Protein AF-A0A0F3NSX5-F1 (afdb_monomer)

Structure (mmCIF, N/CA/C/O backbone):
data_AF-A0A0F3NSX5-F1
#
_entry.id   AF-A0A0F3NSX5-F1
#
loop_
_atom_site.group_PDB
_atom_site.id
_atom_site.type_symbol
_atom_site.label_atom_id
_atom_site.label_alt_id
_atom_site.label_comp_id
_atom_site.label_asym_id
_atom_site.label_entity_id
_atom_site.label_seq_id
_atom_site.pdbx_PDB_ins_code
_atom_site.Cartn_x
_atom_site.Cartn_y
_atom_site.Cartn_z
_atom_site.occupancy
_atom_site.B_iso_or_equiv
_atom_site.auth_seq_id
_atom_site.auth_comp_id
_atom_site.auth_asym_id
_atom_site.auth_atom_id
_atom_site.pdbx_PDB_model_num
ATOM 1 N N . ILE A 1 1 ? 31.340 5.406 -28.382 1.00 41.31 1 ILE A N 1
ATOM 2 C CA . ILE A 1 1 ? 31.668 4.180 -27.618 1.00 41.31 1 ILE A CA 1
ATOM 3 C C . ILE A 1 1 ? 30.547 4.019 -26.606 1.00 41.31 1 ILE A C 1
ATOM 5 O O . ILE A 1 1 ? 30.418 4.877 -25.743 1.00 41.31 1 ILE A O 1
ATOM 9 N N . LEU A 1 2 ? 29.651 3.051 -26.826 1.00 43.66 2 LEU A N 1
ATOM 10 C CA . LEU A 1 2 ? 28.546 2.772 -25.907 1.00 43.66 2 LEU A CA 1
ATOM 11 C C . LEU A 1 2 ? 29.159 2.322 -24.576 1.00 43.66 2 LEU A C 1
ATOM 13 O O . LEU A 1 2 ? 29.949 1.378 -24.545 1.00 43.66 2 LEU A O 1
ATOM 17 N N . ASP A 1 3 ? 28.854 3.055 -23.517 1.00 48.66 3 ASP A N 1
ATOM 18 C CA . ASP A 1 3 ? 29.379 2.810 -22.183 1.00 48.66 3 ASP A CA 1
ATOM 19 C C . ASP A 1 3 ? 28.712 1.563 -21.592 1.00 48.66 3 ASP A C 1
ATOM 21 O O . ASP A 1 3 ? 27.483 1.492 -21.489 1.00 48.66 3 ASP A O 1
ATOM 25 N N . LYS A 1 4 ? 29.521 0.564 -21.231 1.00 44.41 4 LYS A N 1
ATOM 26 C CA . LYS A 1 4 ? 29.053 -0.719 -20.692 1.00 44.41 4 LYS A CA 1
ATOM 27 C C . LYS A 1 4 ? 28.340 -0.558 -19.338 1.00 44.41 4 LYS A C 1
ATOM 29 O O . LYS A 1 4 ? 27.561 -1.437 -18.981 1.00 44.41 4 LYS A O 1
ATOM 34 N N . GLU A 1 5 ? 28.503 0.572 -18.641 1.00 50.94 5 GLU A N 1
ATOM 35 C CA . GLU A 1 5 ? 27.696 0.921 -17.459 1.00 50.94 5 GLU A CA 1
ATOM 36 C C . GLU A 1 5 ? 26.241 1.287 -17.802 1.00 50.94 5 GLU A C 1
ATOM 38 O O . GLU A 1 5 ? 25.322 0.981 -17.040 1.00 50.94 5 GLU A O 1
ATOM 43 N N . LYS A 1 6 ? 25.990 1.894 -18.969 1.00 49.97 6 LYS A N 1
ATOM 44 C CA . LYS A 1 6 ? 24.654 2.395 -19.345 1.00 49.97 6 LYS A CA 1
ATOM 45 C C . LYS A 1 6 ? 23.705 1.291 -19.818 1.00 49.97 6 LYS A C 1
ATOM 47 O O . LYS A 1 6 ? 22.500 1.398 -19.604 1.00 49.97 6 LYS A O 1
ATOM 52 N N . GLY A 1 7 ? 24.239 0.202 -20.376 1.00 47.56 7 GLY A N 1
ATOM 53 C CA . GLY A 1 7 ? 23.457 -0.992 -20.732 1.00 47.56 7 GLY A CA 1
ATOM 54 C C . GLY A 1 7 ? 22.918 -1.755 -19.512 1.00 47.56 7 GLY A C 1
ATOM 55 O O . GLY A 1 7 ? 21.793 -2.246 -19.530 1.00 47.56 7 GLY A O 1
ATOM 56 N N . TYR A 1 8 ? 23.661 -1.769 -18.400 1.00 46.47 8 TYR A N 1
ATOM 57 C CA . TYR A 1 8 ? 23.273 -2.461 -17.160 1.00 46.47 8 TYR A CA 1
ATOM 58 C C . TYR A 1 8 ? 22.119 -1.766 -16.408 1.00 46.47 8 TYR A C 1
ATOM 60 O O . TYR A 1 8 ? 21.321 -2.402 -15.715 1.00 46.47 8 TYR A O 1
ATOM 68 N N . VAL A 1 9 ? 21.998 -0.445 -16.568 1.00 49.31 9 VAL A N 1
ATOM 69 C CA . VAL A 1 9 ? 20.866 0.356 -16.067 1.00 49.31 9 VAL A CA 1
ATOM 70 C C . VAL A 1 9 ? 19.581 0.033 -16.837 1.00 49.31 9 VAL A C 1
ATOM 72 O O . VAL A 1 9 ? 18.500 0.011 -16.246 1.00 49.31 9 VAL A O 1
ATOM 75 N N . TYR A 1 10 ? 19.707 -0.298 -18.124 1.00 51.59 10 TYR A N 1
ATOM 76 C CA . TYR A 1 10 ? 18.606 -0.731 -18.986 1.00 51.59 10 TYR A CA 1
ATOM 77 C C . TYR A 1 10 ? 18.102 -2.140 -18.662 1.00 51.59 10 TYR A C 1
ATOM 79 O O . TYR A 1 10 ? 16.905 -2.402 -18.706 1.00 51.59 10 TYR A O 1
ATOM 87 N N . LEU A 1 11 ? 19.006 -3.021 -18.247 1.00 48.97 11 LEU A N 1
ATOM 88 C CA . LEU A 1 11 ? 18.707 -4.378 -17.794 1.00 48.97 11 LEU A CA 1
ATOM 89 C C . LEU A 1 11 ? 17.896 -4.405 -16.486 1.00 48.97 11 LEU A C 1
ATOM 91 O O . LEU A 1 11 ? 16.891 -5.101 -16.411 1.00 48.97 11 LEU A O 1
ATOM 95 N N . ARG A 1 12 ? 18.250 -3.592 -15.476 1.00 52.12 12 ARG A N 1
ATOM 96 C CA . ARG A 1 12 ? 17.436 -3.445 -14.240 1.00 52.12 12 ARG A CA 1
ATOM 97 C C . ARG A 1 12 ? 16.054 -2.848 -14.499 1.00 52.12 12 ARG A C 1
ATOM 99 O O . ARG A 1 12 ? 15.067 -3.215 -13.875 1.00 52.12 12 ARG A O 1
ATOM 106 N N . SER A 1 13 ? 16.023 -1.931 -15.443 1.00 48.47 13 SER A N 1
ATOM 107 C CA . SER A 1 13 ? 14.837 -1.266 -15.957 1.00 48.47 13 SER A CA 1
ATOM 108 C C . SER A 1 13 ? 13.893 -2.231 -16.700 1.00 48.47 13 SER A C 1
ATOM 110 O O . SER A 1 13 ? 12.674 -2.116 -16.597 1.00 48.47 13 SER A O 1
ATOM 112 N N . PHE A 1 14 ? 14.458 -3.236 -17.372 1.00 55.16 14 PHE A N 1
ATOM 113 C CA . PHE A 1 14 ? 13.742 -4.314 -18.044 1.00 55.16 14 PHE A CA 1
ATOM 114 C C . PHE A 1 14 ? 13.263 -5.430 -17.091 1.00 55.16 14 PHE A C 1
ATOM 116 O O . PHE A 1 14 ? 12.133 -5.900 -17.189 1.00 55.16 14 PHE A O 1
ATOM 123 N N . LEU A 1 15 ? 14.092 -5.794 -16.111 1.00 54.16 15 LEU A N 1
ATOM 124 C CA . LEU A 1 15 ? 13.800 -6.743 -15.025 1.00 54.16 15 LEU A CA 1
ATOM 125 C C . LEU A 1 15 ? 12.548 -6.379 -14.219 1.00 54.16 15 LEU A C 1
ATOM 127 O O . LEU A 1 15 ? 11.790 -7.252 -13.799 1.00 54.16 15 LEU A O 1
ATOM 131 N N . TRP A 1 16 ? 12.299 -5.086 -14.042 1.00 50.56 16 TRP A N 1
ATOM 132 C CA . TRP A 1 16 ? 11.104 -4.630 -13.354 1.00 50.56 16 TRP A CA 1
ATOM 133 C C . TRP A 1 16 ? 9.835 -4.838 -14.185 1.00 50.56 16 TRP A C 1
ATOM 135 O O . TRP A 1 16 ? 8.852 -5.337 -13.648 1.00 50.56 16 TRP A O 1
ATOM 145 N N . TYR A 1 17 ? 9.896 -4.631 -15.510 1.00 46.09 17 TYR A N 1
ATOM 146 C CA . TYR A 1 17 ? 8.805 -4.932 -16.455 1.00 46.09 17 TYR A CA 1
ATOM 147 C C . TYR A 1 17 ? 8.334 -6.403 -16.389 1.00 46.09 17 TYR A C 1
ATOM 149 O O . TYR A 1 17 ? 7.227 -6.725 -16.817 1.00 46.09 17 TYR A O 1
ATOM 157 N N . THR A 1 18 ? 9.159 -7.296 -15.825 1.00 49.53 18 THR A N 1
ATOM 158 C CA . THR A 1 18 ? 8.886 -8.728 -15.641 1.00 49.53 18 THR A CA 1
ATOM 159 C C . THR A 1 18 ? 8.500 -9.161 -14.225 1.00 49.53 18 THR A C 1
ATOM 161 O O . THR A 1 18 ? 8.185 -10.341 -14.058 1.00 49.53 18 THR A O 1
ATOM 164 N N . ASP A 1 19 ? 8.433 -8.254 -13.241 1.00 52.25 19 ASP A N 1
ATOM 165 C CA . ASP A 1 19 ? 8.127 -8.534 -11.818 1.00 52.25 19 ASP A CA 1
ATOM 166 C C . ASP A 1 19 ? 6.736 -9.169 -11.572 1.00 52.25 19 ASP A C 1
ATOM 168 O O . ASP A 1 19 ? 6.308 -9.353 -10.439 1.00 52.25 19 ASP A O 1
ATOM 172 N N . THR A 1 20 ? 6.005 -9.562 -12.624 1.00 55.09 20 THR A N 1
ATOM 173 C CA . THR A 1 20 ? 4.754 -10.312 -12.479 1.00 55.09 20 THR A CA 1
ATOM 174 C C . THR A 1 20 ? 4.683 -11.708 -13.100 1.00 55.09 20 THR A C 1
ATOM 176 O O . THR A 1 20 ? 3.936 -12.481 -12.516 1.00 55.09 20 THR A O 1
ATOM 179 N N . LYS A 1 21 ? 5.393 -12.137 -14.168 1.00 57.09 21 LYS A N 1
ATOM 180 C CA . LYS A 1 21 ? 5.233 -13.523 -14.726 1.00 57.09 21 LYS A CA 1
ATOM 181 C C . LYS A 1 21 ? 6.381 -14.087 -15.599 1.00 57.09 21 LYS A C 1
ATOM 183 O O . LYS A 1 21 ? 6.129 -15.019 -16.361 1.00 57.09 21 LYS A O 1
ATOM 188 N N . LEU A 1 22 ? 7.615 -13.579 -15.539 1.00 57.97 22 LEU A N 1
ATOM 189 C CA . LEU A 1 22 ? 8.720 -14.130 -16.350 1.00 57.97 22 LEU A CA 1
ATOM 190 C C . LEU A 1 22 ? 9.776 -14.816 -15.470 1.00 57.97 22 LEU A C 1
ATOM 192 O O . LEU A 1 22 ? 10.237 -14.229 -14.496 1.00 57.97 22 LEU A O 1
ATOM 196 N N . LEU A 1 23 ? 10.164 -16.052 -15.805 1.00 62.09 23 LEU A N 1
ATOM 197 C CA . LEU A 1 23 ? 11.234 -16.764 -15.092 1.00 62.09 23 LEU A CA 1
ATOM 198 C C . LEU A 1 23 ? 12.585 -16.090 -15.372 1.00 62.09 23 LEU A C 1
ATOM 200 O O . LEU A 1 23 ? 12.829 -15.652 -16.497 1.00 62.09 23 LEU A O 1
ATOM 204 N N . GLU A 1 24 ? 13.496 -16.073 -14.391 1.00 64.88 24 GLU A N 1
ATOM 205 C CA . GLU A 1 24 ? 14.846 -15.494 -14.544 1.00 64.88 24 GLU A CA 1
ATOM 206 C C . GLU A 1 24 ? 15.586 -16.025 -15.784 1.00 64.88 24 GLU A C 1
ATOM 208 O O . GLU A 1 24 ? 16.286 -15.288 -16.475 1.00 64.88 24 GLU A O 1
ATOM 213 N N . SER A 1 25 ? 15.340 -17.287 -16.144 1.00 69.00 25 SER A N 1
ATOM 214 C CA . SER A 1 25 ? 15.905 -17.949 -17.322 1.00 69.00 25 SER A CA 1
ATOM 215 C C . SER A 1 25 ? 15.500 -17.337 -18.669 1.00 69.00 25 SER A C 1
ATOM 217 O O . SER A 1 25 ? 16.162 -17.595 -19.669 1.00 69.00 25 SER A O 1
ATOM 219 N N . GLN A 1 26 ? 14.411 -16.568 -18.728 1.00 67.06 26 GLN A N 1
ATOM 220 C CA . GLN A 1 26 ? 13.862 -15.994 -19.965 1.00 67.06 26 GLN A CA 1
ATOM 221 C C . GLN A 1 26 ? 14.333 -14.551 -20.212 1.00 67.06 26 GLN A C 1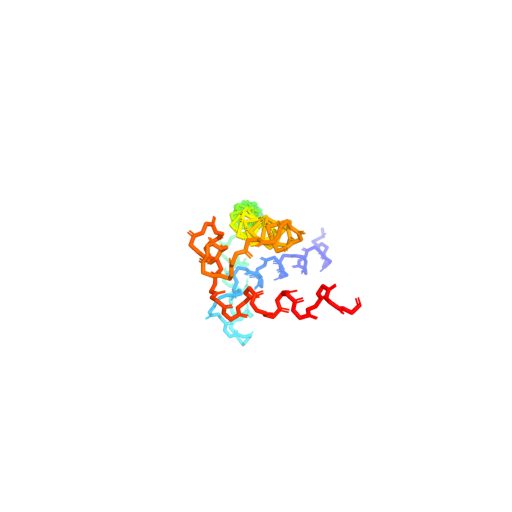
ATOM 223 O O . GLN A 1 26 ? 14.160 -14.014 -21.305 1.00 67.06 26 GLN A O 1
ATOM 228 N N . GLN A 1 27 ? 14.956 -13.918 -19.215 1.00 65.94 27 GLN A N 1
ATOM 229 C CA . GLN A 1 27 ? 15.433 -12.534 -19.298 1.00 65.94 27 GLN A CA 1
ATOM 230 C C . GLN A 1 27 ? 16.493 -12.314 -20.398 1.00 65.94 27 GLN A C 1
ATOM 232 O O . GLN A 1 27 ? 16.379 -11.321 -21.122 1.00 65.94 27 GLN A O 1
ATOM 237 N N . PRO A 1 28 ? 17.465 -13.228 -20.618 1.00 70.12 28 PRO A N 1
ATOM 238 C CA . PRO A 1 28 ? 18.488 -13.031 -21.649 1.00 70.12 28 PRO A CA 1
ATOM 239 C C . PRO A 1 28 ? 17.953 -13.119 -23.084 1.00 70.12 28 PRO A C 1
ATOM 241 O O . PRO A 1 28 ? 18.495 -12.489 -23.991 1.00 70.12 28 PRO A O 1
ATOM 244 N N . GLU A 1 29 ? 16.912 -13.921 -23.326 1.00 72.19 29 GLU A N 1
ATOM 245 C CA . GLU A 1 29 ? 16.276 -14.035 -24.648 1.00 72.19 29 GLU A CA 1
ATOM 246 C C . GLU A 1 29 ? 15.562 -12.733 -25.010 1.00 72.19 29 GLU A C 1
ATOM 248 O O . GLU A 1 29 ? 15.649 -12.227 -26.129 1.00 72.19 29 GLU A O 1
ATOM 253 N N . LEU A 1 30 ? 14.905 -12.144 -24.022 1.00 70.19 30 LEU A N 1
ATOM 254 C CA . LEU A 1 30 ? 14.127 -10.941 -24.204 1.00 70.19 30 LEU A CA 1
ATOM 255 C C . LEU A 1 30 ? 15.009 -9.700 -24.383 1.00 70.19 30 LEU A C 1
ATOM 257 O O . LEU A 1 30 ? 14.735 -8.881 -25.258 1.00 70.19 30 LEU A O 1
ATOM 261 N N . GLU A 1 31 ? 16.126 -9.611 -23.659 1.00 70.25 31 GLU A N 1
ATOM 262 C CA . GLU A 1 31 ? 17.147 -8.587 -23.906 1.00 70.25 31 GLU A CA 1
ATOM 263 C C . GLU A 1 31 ? 17.667 -8.643 -25.353 1.00 70.25 31 GLU A C 1
ATOM 265 O O . GLU A 1 31 ? 17.782 -7.610 -26.017 1.00 70.25 31 GLU A O 1
ATOM 270 N N . GLN A 1 32 ? 17.910 -9.848 -25.880 1.00 70.19 32 GLN A N 1
ATOM 271 C CA . GLN A 1 32 ? 18.336 -10.034 -27.269 1.00 70.19 32 GLN A CA 1
ATOM 272 C C . GLN A 1 32 ? 17.268 -9.587 -28.272 1.00 70.19 32 GLN A C 1
ATOM 274 O O . GLN A 1 32 ? 17.601 -8.952 -29.274 1.00 70.19 32 GLN A O 1
ATOM 279 N N . VAL A 1 33 ? 15.990 -9.873 -28.011 1.00 73.44 33 VAL A N 1
ATO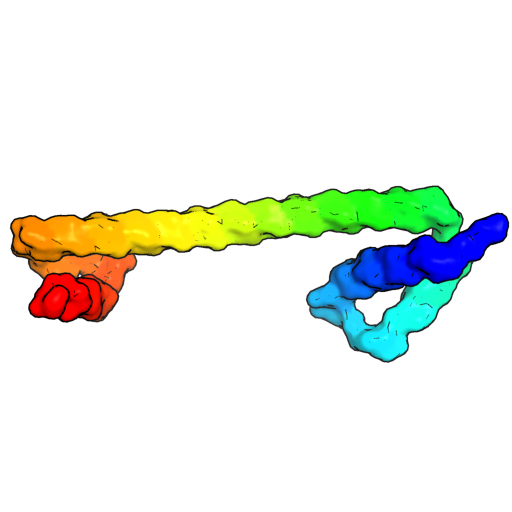M 280 C CA . VAL A 1 33 ? 14.875 -9.403 -28.848 1.00 73.44 33 VAL A CA 1
ATOM 281 C C . VAL A 1 33 ? 14.815 -7.872 -28.841 1.00 73.44 33 VAL A C 1
ATOM 283 O O . VAL A 1 33 ? 14.800 -7.254 -29.904 1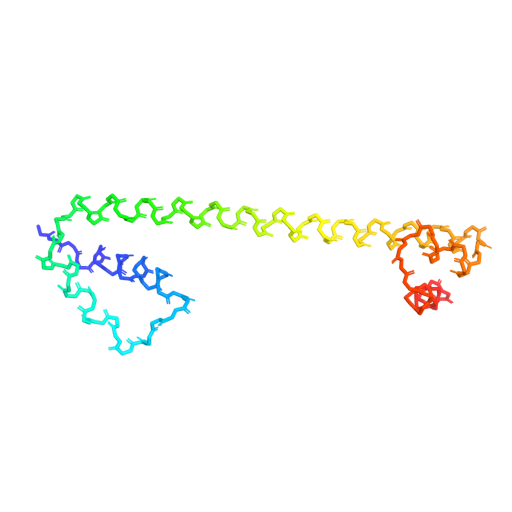.00 73.44 33 VAL A O 1
ATOM 286 N N . LEU A 1 34 ? 14.869 -7.234 -27.673 1.00 71.00 34 LEU A N 1
ATOM 287 C CA . LEU A 1 34 ? 14.840 -5.772 -27.577 1.00 71.00 34 LEU A CA 1
ATOM 288 C C . LEU A 1 34 ? 16.043 -5.118 -28.259 1.00 71.00 34 LEU A C 1
ATOM 290 O O . LEU A 1 34 ? 15.889 -4.129 -28.969 1.00 71.00 34 LEU A O 1
ATOM 294 N N . ALA A 1 35 ? 17.242 -5.672 -28.080 1.00 72.69 35 ALA A N 1
ATOM 295 C CA . ALA A 1 35 ? 18.448 -5.157 -28.717 1.00 72.69 35 ALA A CA 1
ATOM 296 C C . ALA A 1 35 ? 18.414 -5.302 -30.245 1.00 72.69 35 ALA A C 1
ATOM 298 O O . ALA A 1 35 ? 18.985 -4.469 -30.946 1.00 72.69 35 ALA A O 1
ATOM 299 N N . LYS A 1 36 ? 17.749 -6.347 -30.752 1.00 77.12 36 LYS A N 1
ATOM 300 C CA . LYS A 1 36 ? 17.642 -6.648 -32.182 1.00 77.12 36 LYS A CA 1
ATOM 301 C C . LYS A 1 36 ? 16.594 -5.803 -32.904 1.00 77.12 36 LYS A C 1
ATOM 303 O O . LYS A 1 36 ? 16.800 -5.480 -34.071 1.00 77.12 36 LYS A O 1
ATOM 308 N N . TYR A 1 37 ? 15.477 -5.498 -32.248 1.00 75.88 37 TYR A N 1
ATOM 309 C CA . TYR A 1 37 ? 14.321 -4.871 -32.899 1.00 75.88 37 TYR A CA 1
ATOM 310 C C . TYR A 1 37 ? 14.095 -3.408 -32.518 1.00 75.88 37 TYR A C 1
ATOM 312 O O . TYR A 1 37 ? 13.313 -2.752 -33.197 1.00 75.88 37 TYR A O 1
ATOM 320 N N . LEU A 1 38 ? 14.760 -2.891 -31.480 1.00 74.62 38 LEU A N 1
ATOM 321 C CA . LEU A 1 38 ? 14.576 -1.513 -31.028 1.00 74.62 38 LEU A CA 1
ATOM 322 C C . LEU A 1 38 ? 15.849 -0.687 -31.194 1.00 74.62 38 LEU A C 1
ATOM 324 O O . LEU A 1 38 ? 16.945 -1.093 -30.796 1.00 74.62 38 LEU A O 1
ATOM 328 N N . SER A 1 39 ? 15.680 0.521 -31.717 1.00 80.75 39 SER A N 1
ATOM 329 C CA . SER A 1 39 ? 16.679 1.582 -31.655 1.00 80.75 39 SER A CA 1
ATOM 330 C C . SER A 1 39 ? 16.861 2.099 -30.223 1.00 80.75 39 SER A C 1
ATOM 332 O O . SER A 1 39 ? 16.013 1.909 -29.351 1.00 80.75 39 SER A O 1
ATOM 334 N N . GLU A 1 40 ? 17.965 2.802 -29.966 1.00 74.38 40 GLU A N 1
ATOM 335 C CA . GLU A 1 40 ? 18.212 3.438 -28.662 1.00 74.38 40 GLU A CA 1
ATOM 336 C C . GLU A 1 40 ? 17.128 4.464 -28.284 1.00 74.38 40 GLU A C 1
ATOM 338 O O . GLU A 1 40 ? 16.817 4.636 -27.106 1.00 74.38 40 GLU A O 1
ATOM 343 N N . GLU A 1 41 ? 16.509 5.110 -29.275 1.00 74.31 41 GLU A N 1
ATOM 344 C CA . GLU A 1 41 ? 15.397 6.038 -29.060 1.00 74.31 41 GLU A CA 1
ATOM 345 C C . GLU A 1 41 ? 14.114 5.304 -28.642 1.00 74.31 41 GLU A C 1
ATOM 347 O O . GLU A 1 41 ? 13.458 5.697 -27.676 1.00 74.31 41 GLU A O 1
ATOM 352 N N . GLU A 1 42 ? 13.771 4.205 -29.317 1.00 73.75 42 GLU A N 1
ATOM 353 C CA . GLU A 1 42 ? 12.594 3.390 -28.983 1.00 73.75 42 GLU A CA 1
ATOM 354 C C . GLU A 1 42 ? 12.741 2.724 -27.616 1.00 73.75 42 GLU A C 1
ATOM 356 O O . GLU A 1 42 ? 11.795 2.729 -26.827 1.00 73.75 42 GLU A O 1
ATOM 361 N N . LYS A 1 43 ? 13.947 2.241 -27.296 1.00 70.06 43 LYS A N 1
ATOM 362 C CA . LYS A 1 43 ? 14.312 1.801 -25.945 1.00 70.06 43 LYS A CA 1
ATOM 363 C C . LYS A 1 43 ? 14.045 2.921 -24.932 1.00 70.06 43 LYS A C 1
ATOM 365 O O . LYS A 1 43 ? 13.356 2.684 -23.939 1.00 70.06 43 LYS A O 1
ATOM 370 N N . GLY A 1 44 ? 14.509 4.143 -25.227 1.00 67.38 44 GLY A N 1
ATOM 371 C CA . GLY A 1 44 ? 14.301 5.356 -24.419 1.00 67.38 44 GLY A CA 1
ATOM 372 C C . GLY A 1 44 ? 12.837 5.640 -24.122 1.00 67.38 44 GLY A C 1
ATOM 373 O O . GLY A 1 44 ? 12.443 5.851 -22.971 1.00 67.38 44 GLY A O 1
ATOM 374 N N . ASN A 1 45 ? 12.023 5.617 -25.171 1.00 71.25 45 ASN A N 1
ATOM 375 C CA . ASN A 1 45 ? 10.598 5.893 -25.090 1.00 71.25 45 ASN A CA 1
ATOM 376 C C . ASN A 1 45 ? 9.851 4.825 -24.292 1.00 71.25 45 ASN A C 1
ATOM 378 O O . ASN A 1 45 ? 9.081 5.175 -23.396 1.00 71.25 45 ASN A O 1
ATOM 382 N N . ILE A 1 46 ? 10.128 3.545 -24.558 1.00 69.31 46 ILE A N 1
ATOM 383 C CA . ILE A 1 46 ? 9.542 2.424 -23.818 1.00 69.31 46 ILE A CA 1
ATOM 384 C C . ILE A 1 46 ? 9.875 2.554 -22.334 1.00 69.31 46 ILE A C 1
ATOM 386 O O . ILE A 1 46 ? 8.972 2.501 -21.503 1.00 69.31 46 ILE A O 1
ATOM 390 N N . MET A 1 47 ? 11.132 2.837 -21.989 1.00 69.88 47 MET A N 1
ATOM 391 C CA . MET A 1 47 ? 11.519 2.982 -20.589 1.00 69.88 47 MET A CA 1
ATOM 392 C C . MET A 1 47 ? 10.821 4.127 -19.868 1.00 69.88 47 MET A C 1
ATOM 394 O O . MET A 1 47 ? 10.410 3.971 -18.719 1.00 69.88 47 MET A O 1
ATOM 398 N N . ARG A 1 48 ? 10.648 5.269 -20.536 1.00 70.75 48 ARG A N 1
ATOM 399 C CA . ARG A 1 48 ? 9.928 6.407 -19.959 1.00 70.75 48 ARG A CA 1
ATOM 400 C C . ARG A 1 48 ? 8.461 6.071 -19.693 1.00 70.75 48 ARG A C 1
ATOM 402 O O . ARG A 1 48 ? 7.946 6.419 -18.635 1.00 70.75 48 ARG A O 1
ATOM 409 N N . THR A 1 49 ? 7.803 5.385 -20.625 1.00 71.12 49 THR A N 1
ATOM 410 C CA . THR A 1 49 ? 6.409 4.949 -20.463 1.00 71.12 49 THR A CA 1
ATOM 411 C C . THR A 1 49 ? 6.263 3.936 -19.334 1.00 71.12 49 THR A C 1
ATOM 413 O O . THR A 1 49 ? 5.324 4.029 -18.548 1.00 71.12 49 THR A O 1
ATOM 416 N N . ILE A 1 50 ? 7.208 3.003 -19.220 1.00 69.44 50 ILE A N 1
ATOM 417 C CA . ILE A 1 50 ? 7.256 2.037 -18.122 1.00 69.44 50 ILE A CA 1
ATOM 418 C C . ILE A 1 50 ? 7.375 2.770 -16.791 1.00 69.44 50 ILE A C 1
ATOM 420 O O . ILE A 1 50 ? 6.524 2.602 -15.926 1.00 69.44 50 ILE A O 1
ATOM 424 N N . ALA A 1 51 ? 8.384 3.629 -16.649 1.00 74.19 51 ALA A N 1
ATOM 425 C CA . ALA A 1 51 ? 8.605 4.378 -15.420 1.00 74.19 51 ALA A CA 1
ATOM 426 C C . ALA A 1 51 ? 7.365 5.189 -15.007 1.00 74.19 51 ALA A C 1
ATOM 428 O O . ALA A 1 51 ? 6.993 5.164 -13.838 1.00 74.19 51 ALA A O 1
ATOM 429 N N . ALA A 1 52 ? 6.696 5.847 -15.961 1.00 74.50 52 ALA A N 1
ATOM 430 C CA . ALA A 1 52 ? 5.456 6.575 -15.702 1.00 74.50 52 ALA A CA 1
ATOM 431 C C . ALA A 1 52 ? 4.350 5.657 -15.160 1.00 74.50 52 ALA A C 1
ATOM 433 O O . ALA A 1 52 ? 3.785 5.946 -14.110 1.00 74.50 52 ALA A O 1
ATOM 434 N N . LYS A 1 53 ? 4.113 4.509 -15.811 1.00 77.94 53 LYS A N 1
ATOM 435 C CA . LYS A 1 53 ? 3.080 3.553 -15.391 1.00 77.94 53 LYS A CA 1
ATOM 436 C C . LYS A 1 53 ? 3.257 3.109 -13.939 1.00 77.94 53 LYS A C 1
ATOM 438 O O . LYS A 1 53 ? 2.289 3.045 -13.194 1.00 77.94 53 LYS A O 1
ATOM 443 N N . TYR A 1 54 ? 4.477 2.806 -13.525 1.00 75.56 54 TYR A N 1
ATOM 444 C CA . TYR A 1 54 ? 4.685 2.356 -12.156 1.00 75.56 54 TYR A CA 1
ATOM 445 C C . TYR A 1 54 ? 4.696 3.472 -11.116 1.00 75.56 54 TYR A C 1
ATOM 447 O O . TYR A 1 54 ? 4.419 3.210 -9.948 1.00 75.56 54 TYR A O 1
ATOM 455 N N . ILE A 1 55 ? 5.044 4.701 -11.503 1.00 80.06 55 ILE A N 1
ATOM 456 C CA . ILE A 1 55 ? 4.813 5.853 -10.630 1.00 80.06 55 ILE A CA 1
ATOM 457 C C . ILE A 1 55 ? 3.312 5.952 -10.349 1.00 80.06 55 ILE A C 1
ATOM 459 O O . ILE A 1 55 ? 2.931 6.056 -9.186 1.00 80.06 55 ILE A O 1
ATOM 463 N N . ASP A 1 56 ? 2.478 5.825 -11.383 1.00 79.12 56 ASP A N 1
ATOM 464 C CA . ASP A 1 56 ? 1.021 5.853 -11.240 1.00 79.12 56 ASP A CA 1
ATOM 465 C C . ASP A 1 56 ? 0.511 4.692 -10.363 1.00 79.12 56 ASP A C 1
ATOM 467 O O . ASP A 1 56 ? -0.227 4.929 -9.406 1.00 79.12 56 ASP A O 1
ATOM 471 N N . GLU A 1 57 ? 0.964 3.453 -10.604 1.00 80.81 57 GLU A N 1
ATOM 472 C CA . GLU A 1 57 ? 0.619 2.291 -9.761 1.00 8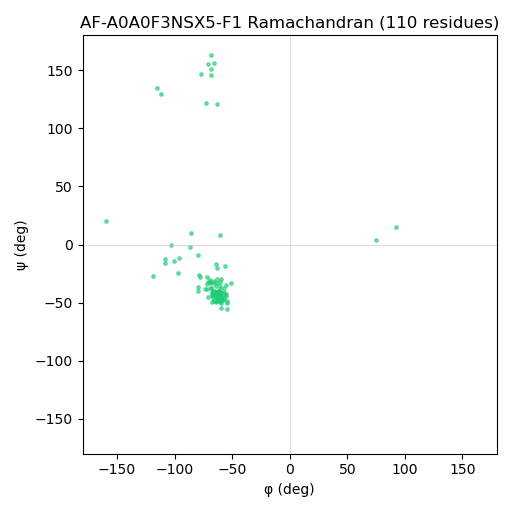0.81 57 GLU A CA 1
ATOM 473 C C . GLU A 1 57 ? 1.084 2.476 -8.308 1.00 80.81 57 GLU A C 1
ATOM 475 O O . GLU A 1 57 ? 0.359 2.166 -7.361 1.00 80.81 57 GLU A O 1
ATOM 480 N N . GLY A 1 58 ? 2.291 3.010 -8.108 1.00 86.06 58 GLY A N 1
ATOM 481 C CA . GLY A 1 58 ? 2.838 3.296 -6.786 1.00 86.06 58 GLY A CA 1
ATOM 482 C C . GLY A 1 58 ? 2.015 4.337 -6.028 1.00 86.06 58 GLY A C 1
ATOM 483 O O . GLY A 1 58 ? 1.769 4.164 -4.832 1.00 86.06 58 GLY A O 1
ATOM 484 N N . ILE A 1 59 ? 1.549 5.382 -6.718 1.00 92.25 59 ILE A N 1
ATOM 485 C CA . ILE A 1 59 ? 0.646 6.393 -6.158 1.00 92.25 59 ILE A CA 1
ATOM 486 C C . ILE A 1 59 ? -0.690 5.752 -5.778 1.00 92.25 59 ILE A C 1
ATOM 488 O O . ILE A 1 59 ? -1.128 5.917 -4.643 1.00 92.25 59 ILE A O 1
ATOM 492 N N . GLU A 1 60 ? -1.306 4.968 -6.664 1.00 91.19 60 GLU A N 1
ATOM 493 C CA . GLU A 1 60 ? -2.596 4.319 -6.398 1.00 91.19 60 GLU A CA 1
ATOM 494 C C . GLU A 1 60 ? -2.527 3.360 -5.197 1.00 91.19 60 GLU A C 1
ATOM 496 O O . GLU A 1 60 ? -3.387 3.387 -4.305 1.00 91.19 60 GLU A O 1
ATOM 501 N N . ILE A 1 61 ? -1.473 2.538 -5.129 1.00 91.50 61 ILE A N 1
ATOM 502 C CA . ILE A 1 61 ? -1.222 1.641 -3.996 1.00 91.50 61 ILE A CA 1
ATOM 503 C C . ILE A 1 61 ? -1.007 2.455 -2.718 1.00 91.50 61 ILE A C 1
ATOM 505 O O . ILE A 1 61 ? -1.572 2.115 -1.675 1.00 91.50 61 ILE A O 1
ATOM 509 N N . GLY A 1 62 ? -0.205 3.520 -2.789 1.00 96.69 62 GLY A N 1
ATOM 510 C CA . GLY A 1 62 ? 0.081 4.404 -1.662 1.00 96.69 62 GLY A CA 1
ATOM 511 C C . GLY A 1 62 ? -1.176 5.081 -1.117 1.00 96.69 62 GLY A C 1
ATOM 512 O O . GLY A 1 62 ? -1.433 5.017 0.084 1.00 96.69 62 GLY A O 1
ATOM 513 N N . GLU A 1 63 ? -2.004 5.661 -1.986 1.00 97.31 63 GLU A N 1
ATOM 514 C CA . GLU A 1 63 ? -3.271 6.289 -1.605 1.00 97.31 63 GLU A CA 1
ATOM 515 C C . GLU A 1 63 ? -4.250 5.279 -1.004 1.00 97.31 63 GLU A C 1
ATOM 517 O O . GLU A 1 63 ? -4.901 5.560 0.007 1.00 97.31 63 GLU A O 1
ATOM 522 N N . THR A 1 64 ? -4.345 4.087 -1.596 1.00 96.94 64 THR A N 1
ATOM 523 C CA . THR A 1 64 ? -5.250 3.038 -1.119 1.00 96.94 64 THR A CA 1
ATOM 524 C C . THR A 1 64 ? -4.837 2.538 0.262 1.00 96.94 64 THR A C 1
ATOM 526 O O . THR A 1 64 ? -5.678 2.484 1.167 1.00 96.94 64 THR A O 1
ATOM 529 N N . LYS A 1 65 ? -3.549 2.216 0.449 1.00 96.94 65 LYS A N 1
ATOM 530 C CA . LYS A 1 65 ? -3.007 1.776 1.742 1.00 96.94 65 LYS A CA 1
ATOM 531 C C . LYS A 1 65 ? -3.111 2.878 2.788 1.00 96.94 65 LYS A C 1
ATOM 533 O O . LYS A 1 65 ? -3.705 2.644 3.834 1.00 96.94 65 LYS A O 1
ATOM 538 N N . GLY A 1 66 ? -2.666 4.092 2.468 1.00 98.06 66 GLY A N 1
ATOM 539 C CA . GLY A 1 66 ? -2.713 5.225 3.392 1.00 98.06 66 GLY A CA 1
ATOM 540 C C . GLY A 1 66 ? -4.138 5.575 3.82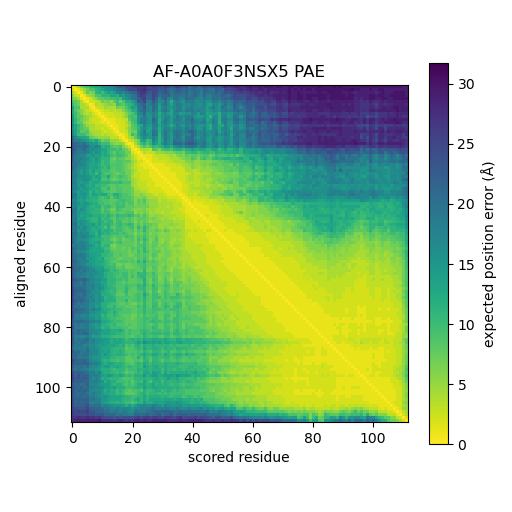7 1.00 98.06 66 GLY A C 1
ATOM 541 O O . GLY A 1 66 ? -4.386 5.843 5.001 1.00 98.06 66 GLY A O 1
ATOM 542 N N . ARG A 1 67 ? -5.124 5.498 2.922 1.00 97.62 67 ARG A N 1
ATOM 543 C CA . ARG A 1 67 ? -6.538 5.696 3.280 1.00 97.62 67 ARG A CA 1
ATOM 544 C C . ARG A 1 67 ? -7.077 4.565 4.159 1.00 97.62 67 ARG A C 1
ATOM 546 O O . ARG A 1 67 ? -7.912 4.821 5.026 1.00 97.62 67 ARG A O 1
ATOM 553 N N . ALA A 1 68 ? -6.674 3.318 3.921 1.00 96.81 68 ALA A N 1
ATOM 554 C CA . ALA A 1 68 ? -7.080 2.187 4.752 1.00 96.81 68 ALA A CA 1
ATOM 555 C C . ALA A 1 68 ? -6.481 2.285 6.164 1.00 96.81 68 ALA A C 1
ATOM 557 O O . ALA A 1 68 ? -7.231 2.221 7.137 1.00 96.81 68 ALA A O 1
ATOM 558 N N . GLU A 1 69 ? -5.173 2.527 6.261 1.00 96.94 69 GLU A N 1
ATOM 559 C CA . GLU A 1 69 ? -4.441 2.716 7.518 1.00 96.94 69 GLU A CA 1
ATOM 560 C C . GLU A 1 69 ? -4.995 3.906 8.304 1.00 96.94 69 GLU A C 1
ATOM 562 O O . GLU A 1 69 ? -5.406 3.740 9.448 1.00 96.94 69 GLU A O 1
ATOM 567 N N . GLY A 1 70 ? -5.155 5.072 7.669 1.00 97.50 70 GLY A N 1
ATOM 568 C CA . GLY A 1 70 ? -5.704 6.258 8.330 1.00 97.50 70 GLY A CA 1
ATOM 569 C C . GLY A 1 70 ? -7.131 6.058 8.856 1.00 97.50 70 GLY A C 1
ATOM 570 O O . GLY A 1 70 ? -7.468 6.545 9.935 1.00 97.50 70 GLY A O 1
ATOM 571 N N . ARG A 1 71 ? -7.981 5.299 8.145 1.00 96.25 71 ARG A N 1
ATOM 572 C CA . ARG A 1 71 ? -9.320 4.935 8.648 1.00 96.25 71 ARG A CA 1
ATOM 573 C C . ARG A 1 71 ? -9.246 3.991 9.844 1.00 96.25 71 ARG A C 1
ATOM 575 O O . ARG A 1 71 ? -9.981 4.200 10.807 1.00 96.25 71 ARG A O 1
ATOM 582 N N . ALA A 1 72 ? -8.373 2.987 9.793 1.00 95.88 72 ALA A N 1
ATOM 583 C CA . ALA A 1 72 ? -8.175 2.060 10.901 1.00 95.88 72 ALA A CA 1
ATOM 584 C C . ALA A 1 72 ? -7.647 2.793 12.145 1.00 95.88 72 ALA A C 1
ATOM 586 O O . ALA A 1 72 ? -8.207 2.650 13.230 1.00 95.88 72 ALA A O 1
ATOM 587 N N . GLU A 1 73 ? -6.638 3.651 11.991 1.00 96.38 73 GLU A N 1
ATOM 588 C CA . GLU A 1 73 ? -6.098 4.471 13.077 1.00 96.38 73 GLU A CA 1
ATOM 589 C C . GLU A 1 73 ? -7.152 5.412 13.667 1.00 96.38 73 GLU A C 1
ATOM 591 O O . GLU A 1 73 ? -7.301 5.474 14.889 1.00 96.38 73 GLU A O 1
ATOM 596 N N . ALA A 1 74 ? -7.933 6.098 12.827 1.00 96.94 74 ALA A N 1
ATOM 597 C CA . ALA A 1 74 ? -9.004 6.977 13.286 1.00 96.94 74 ALA A CA 1
ATOM 598 C C . ALA A 1 74 ? -10.080 6.213 14.077 1.00 96.94 74 ALA A C 1
ATOM 600 O O . ALA A 1 74 ? -10.492 6.671 15.146 1.00 96.94 74 ALA A O 1
ATOM 601 N N . ALA A 1 75 ? -10.493 5.032 13.603 1.00 97.25 75 ALA A N 1
ATOM 602 C CA . ALA A 1 75 ? -11.441 4.169 14.309 1.00 97.25 75 ALA A CA 1
ATOM 603 C C . ALA A 1 75 ? -10.901 3.741 15.682 1.00 97.25 75 ALA A C 1
ATOM 605 O O . ALA A 1 75 ? -11.607 3.806 16.687 1.00 97.25 75 ALA A O 1
ATOM 606 N N . GLN A 1 76 ? -9.619 3.382 15.743 1.00 96.12 76 GLN A N 1
ATOM 607 C CA . GLN A 1 76 ? -8.923 2.986 16.966 1.00 96.12 76 GLN A CA 1
ATOM 608 C C . GLN A 1 76 ? -8.792 4.149 17.964 1.00 96.12 76 GLN A C 1
ATOM 610 O O . GLN A 1 76 ? -9.015 3.973 19.163 1.00 96.12 76 GLN A O 1
ATOM 615 N N . VAL A 1 77 ? -8.467 5.358 17.493 1.00 96.25 77 VAL A N 1
ATOM 616 C CA . VAL A 1 77 ? -8.424 6.578 18.321 1.00 96.25 77 VAL A CA 1
ATOM 617 C C . VAL A 1 77 ? -9.810 6.907 18.876 1.00 96.25 77 VAL A C 1
ATOM 619 O O . VAL A 1 77 ? -9.942 7.158 20.076 1.00 96.25 77 VAL A O 1
ATOM 622 N N . LEU A 1 78 ? -10.845 6.862 18.033 1.00 97.19 78 LEU A N 1
ATOM 623 C CA . LEU A 1 78 ? -12.223 7.097 18.454 1.00 97.19 78 LEU A CA 1
ATOM 624 C C . LEU A 1 78 ? -12.665 6.069 19.504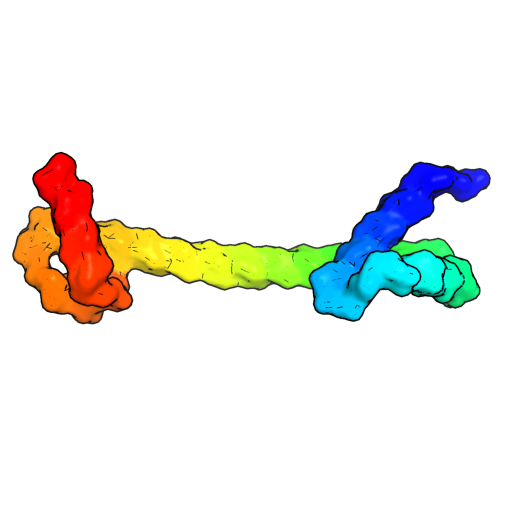 1.00 97.19 78 LEU A C 1
ATOM 626 O O . LEU A 1 78 ? -13.155 6.462 20.561 1.00 97.19 78 LEU A O 1
ATOM 630 N N . ALA A 1 79 ? -12.420 4.777 19.267 1.00 97.31 79 ALA A N 1
ATOM 631 C CA . ALA A 1 79 ? -12.741 3.710 20.212 1.00 97.31 79 ALA A CA 1
ATOM 632 C C . ALA A 1 79 ? -12.067 3.919 21.573 1.00 97.31 79 ALA A C 1
ATOM 634 O O . ALA A 1 79 ? -12.732 3.845 22.605 1.00 97.31 79 ALA A O 1
ATOM 635 N N . ARG A 1 80 ? -10.771 4.261 21.593 1.00 95.56 80 ARG A N 1
ATOM 636 C CA . ARG A 1 80 ? -10.043 4.572 22.836 1.00 95.56 80 ARG A CA 1
ATOM 637 C C . ARG A 1 80 ? -10.655 5.753 23.586 1.00 95.56 80 ARG A C 1
ATOM 639 O O . ARG A 1 80 ? -10.772 5.700 24.808 1.00 95.56 80 ARG A O 1
ATOM 646 N N . ASN A 1 81 ? -11.050 6.808 22.879 1.00 95.81 81 ASN A N 1
ATOM 647 C CA . ASN A 1 81 ? -11.676 7.975 23.500 1.00 95.81 81 ASN A CA 1
ATOM 648 C C . ASN A 1 81 ? -13.050 7.636 24.091 1.00 95.81 81 ASN A C 1
ATOM 650 O O . ASN A 1 81 ? -13.348 8.062 25.203 1.00 95.81 81 ASN A O 1
ATOM 654 N N . LEU A 1 82 ? -13.855 6.837 23.385 1.00 96.38 82 LEU A N 1
ATOM 655 C CA . LEU A 1 82 ? -15.169 6.391 23.854 1.00 96.38 82 LEU A CA 1
ATOM 656 C C . LEU A 1 82 ? -15.075 5.415 25.041 1.00 96.38 82 LEU A C 1
ATOM 658 O O . LEU A 1 82 ? -15.872 5.500 25.972 1.00 96.38 82 LEU A O 1
ATOM 662 N N . LEU A 1 83 ? -14.076 4.525 25.057 1.00 95.69 83 LEU A N 1
ATOM 663 C CA . LEU A 1 83 ? -13.797 3.665 26.215 1.00 95.69 83 LEU A CA 1
ATOM 664 C C . LEU A 1 83 ? -13.466 4.503 27.452 1.00 95.69 83 LEU A C 1
ATOM 666 O O . LEU A 1 83 ? -14.024 4.274 28.522 1.00 95.69 83 LEU A O 1
ATOM 670 N N . LYS A 1 84 ? -12.600 5.513 27.298 1.00 93.50 84 LYS A N 1
ATOM 671 C CA . LYS A 1 84 ? -12.207 6.416 28.391 1.00 93.50 84 LYS A CA 1
ATOM 672 C C . LYS A 1 84 ? -13.373 7.232 28.948 1.00 93.50 84 LYS A C 1
ATOM 674 O O . LYS A 1 84 ? -13.350 7.580 30.124 1.00 93.50 84 LYS A O 1
ATOM 679 N N . THR A 1 85 ? -14.377 7.544 28.131 1.00 95.31 85 THR A N 1
ATOM 680 C CA . THR A 1 85 ? -15.591 8.247 28.574 1.00 95.31 85 THR A CA 1
ATOM 681 C C . THR A 1 85 ? -16.675 7.308 29.112 1.00 95.31 85 THR A C 1
ATOM 683 O O . THR A 1 85 ? -17.692 7.791 29.605 1.00 95.31 85 THR A O 1
ATOM 686 N N . GLY A 1 86 ? -16.451 5.989 29.088 1.00 94.62 86 GLY A N 1
ATOM 687 C CA . GLY A 1 86 ? -17.312 4.992 29.727 1.00 94.62 86 GLY A CA 1
ATOM 688 C C . GLY A 1 86 ? -18.402 4.395 28.833 1.00 94.62 86 GLY A C 1
ATOM 689 O O . GLY A 1 86 ? -19.329 3.775 29.354 1.00 94.62 86 GLY A O 1
ATOM 690 N N . PHE A 1 87 ? -18.322 4.555 27.508 1.00 97.25 87 PHE A N 1
ATOM 691 C CA . PHE A 1 87 ? -19.264 3.898 26.596 1.00 97.25 87 PHE A CA 1
ATOM 692 C C . PHE A 1 87 ? -19.068 2.375 26.564 1.00 97.25 87 PHE A C 1
ATOM 694 O O . PHE A 1 87 ? -17.966 1.860 26.770 1.00 97.25 87 PHE A O 1
ATOM 701 N N . SER A 1 88 ? -20.153 1.643 26.291 1.00 96.88 88 SER A N 1
ATOM 702 C CA . SER A 1 88 ? -20.129 0.181 26.212 1.00 96.88 88 SER A CA 1
ATOM 703 C C . SER A 1 88 ? -19.384 -0.320 24.974 1.00 96.88 88 SER A C 1
ATOM 705 O O . SER A 1 88 ? -19.323 0.350 23.942 1.00 96.88 88 SER A O 1
ATOM 707 N N . VAL A 1 89 ? -18.864 -1.547 25.064 1.00 96.62 89 VAL A N 1
ATOM 708 C CA . VAL A 1 89 ? -18.214 -2.246 23.943 1.00 96.62 89 VAL A CA 1
ATOM 709 C C . VAL A 1 89 ? -19.163 -2.355 22.747 1.00 96.62 89 VAL A C 1
ATOM 711 O O . VAL A 1 89 ? -18.751 -2.120 21.614 1.00 96.62 89 VAL A O 1
ATOM 714 N N . GLU A 1 90 ? -20.439 -2.654 23.004 1.00 97.44 90 GLU A N 1
ATOM 715 C CA . GLU A 1 90 ? -21.519 -2.688 22.014 1.00 97.44 90 GLU A CA 1
ATOM 716 C C . GLU A 1 90 ? -21.621 -1.372 21.242 1.00 97.44 90 GLU A C 1
ATOM 718 O O . GLU A 1 90 ? -21.493 -1.367 20.019 1.00 97.44 90 GLU A O 1
ATOM 723 N N . PHE A 1 91 ? -21.779 -0.256 21.959 1.00 97.81 91 PHE A N 1
ATOM 724 C CA . PHE A 1 91 ? -21.934 1.063 21.352 1.00 97.81 91 PHE A CA 1
ATOM 725 C C . PHE A 1 91 ? -20.709 1.438 20.518 1.00 97.81 91 PHE A C 1
ATOM 727 O O . PHE A 1 91 ? -20.821 1.971 19.416 1.00 97.81 91 PHE A O 1
ATOM 734 N N . ILE A 1 92 ? -19.517 1.146 21.031 1.00 97.88 92 ILE A N 1
ATOM 735 C CA . ILE A 1 92 ? -18.269 1.482 20.349 1.00 97.88 92 ILE A CA 1
ATOM 736 C C . ILE A 1 92 ? -18.117 0.660 19.071 1.00 97.88 92 ILE A C 1
ATOM 738 O O . ILE A 1 92 ? -17.761 1.219 18.036 1.00 97.88 92 ILE A O 1
ATOM 742 N N . SER A 1 93 ? -18.416 -0.638 19.116 1.00 97.62 93 SER A N 1
ATOM 743 C CA . SER A 1 93 ? -18.361 -1.509 17.940 1.00 97.62 93 SER A CA 1
ATOM 744 C C . SER A 1 93 ? -19.299 -1.008 16.834 1.00 97.62 93 SER A C 1
ATOM 746 O O . SER A 1 93 ? -18.876 -0.851 15.689 1.00 97.62 93 SER A O 1
ATOM 748 N N . GLU A 1 94 ? -20.529 -0.629 17.192 1.00 97.00 94 GLU A N 1
ATOM 749 C CA . GLU A 1 94 ? -21.527 -0.089 16.257 1.00 97.00 94 GLU A CA 1
ATOM 750 C C . GLU A 1 94 ? -21.107 1.240 15.605 1.00 97.00 94 GLU A C 1
ATOM 752 O O . GLU A 1 94 ? -21.442 1.487 14.448 1.00 97.00 94 GLU A O 1
ATOM 757 N N . ASN A 1 95 ? -20.360 2.093 16.318 1.00 96.44 95 ASN A N 1
ATOM 758 C CA . ASN A 1 95 ? -20.031 3.451 15.861 1.00 96.44 95 ASN A CA 1
ATOM 759 C C . ASN A 1 95 ? -18.618 3.604 15.272 1.00 96.44 95 ASN A C 1
ATOM 761 O O . ASN A 1 95 ? -18.328 4.616 14.636 1.00 96.44 95 ASN A O 1
ATOM 765 N N . THR A 1 96 ? -17.726 2.632 15.480 1.00 95.38 96 THR A N 1
ATOM 766 C CA . THR A 1 96 ? -16.333 2.684 14.989 1.00 95.38 96 THR A CA 1
ATOM 767 C C . THR A 1 96 ? -16.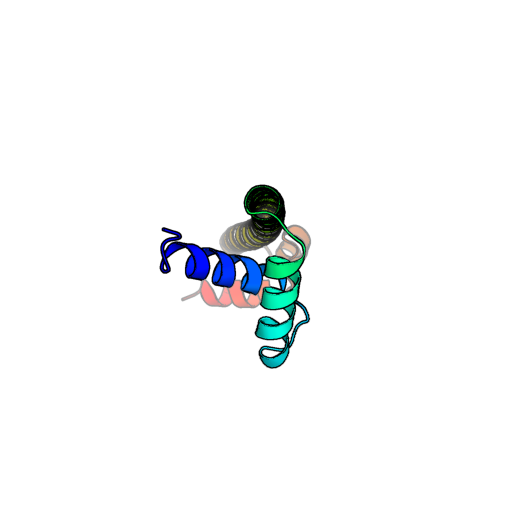059 1.718 13.843 1.00 95.38 96 THR A C 1
ATOM 769 O O . THR A 1 96 ? -15.050 1.865 13.156 1.00 95.38 96 THR A O 1
ATOM 772 N N . GLY A 1 97 ? -16.94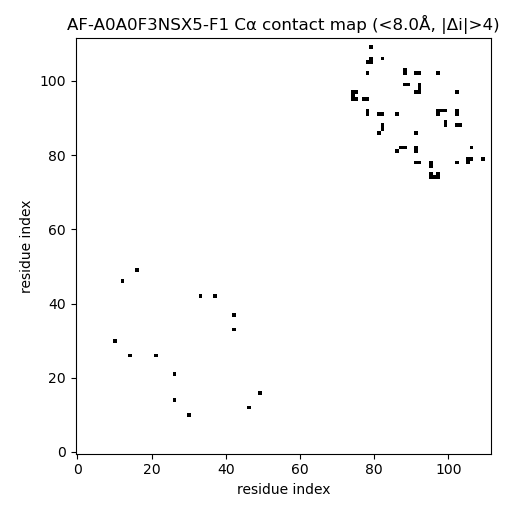0 0.736 13.627 1.00 94.62 97 GLY A N 1
ATOM 773 C CA . GLY A 1 97 ? -16.730 -0.339 12.657 1.00 94.62 97 GLY A CA 1
ATOM 774 C C . GLY A 1 97 ? -15.719 -1.397 13.112 1.00 94.62 97 GLY A C 1
ATOM 775 O O . GLY A 1 97 ? -15.430 -2.314 12.350 1.00 94.62 97 GLY A O 1
ATOM 776 N N . LEU A 1 98 ? -15.197 -1.290 14.339 1.00 96.94 98 LEU A N 1
ATOM 777 C CA . LEU A 1 98 ? -14.397 -2.336 14.970 1.00 96.94 98 LEU A CA 1
ATOM 778 C C . LEU A 1 98 ? -15.304 -3.462 15.472 1.00 96.94 98 LEU A C 1
ATOM 780 O O . LEU A 1 98 ? -16.418 -3.226 15.946 1.00 96.94 98 LEU A O 1
ATOM 784 N N . SER A 1 99 ? -14.809 -4.692 15.439 1.00 97.75 99 SER A N 1
ATOM 785 C CA . SER A 1 99 ? -15.453 -5.821 16.104 1.00 97.75 99 SER A CA 1
ATOM 786 C C . SER A 1 99 ? -15.435 -5.653 17.626 1.00 97.75 99 SER A C 1
ATOM 788 O O . SER A 1 99 ? -14.574 -4.984 18.203 1.00 97.75 99 SER A O 1
ATOM 790 N N . LYS A 1 100 ? -16.372 -6.312 18.313 1.00 97.00 100 LYS A N 1
ATOM 791 C CA . LYS A 1 100 ? -16.399 -6.320 19.784 1.00 97.00 100 LYS A CA 1
ATOM 792 C C . LYS A 1 100 ? -15.091 -6.843 20.383 1.00 97.00 100 LYS A C 1
ATOM 794 O O . LYS A 1 100 ? -14.642 -6.319 21.395 1.00 97.00 100 LYS A O 1
ATOM 799 N N . GLU A 1 101 ? -14.477 -7.843 19.752 1.00 96.94 101 GLU A N 1
ATOM 800 C CA . GLU A 1 101 ? -13.193 -8.406 20.179 1.00 96.94 101 GLU A CA 1
ATOM 801 C C . GLU A 1 101 ? -12.063 -7.371 20.093 1.00 96.94 101 GLU A C 1
ATOM 803 O O . GLU A 1 101 ? -11.332 -7.181 21.063 1.00 96.94 101 GLU A O 1
ATOM 808 N N . GLU A 1 102 ? -11.965 -6.631 18.984 1.00 96.50 102 GLU A N 1
ATOM 809 C CA . GLU A 1 102 ? -10.989 -5.543 18.840 1.00 96.50 102 GLU A CA 1
ATOM 810 C C . GLU A 1 102 ? -11.183 -4.458 19.906 1.00 96.50 102 GLU A C 1
ATOM 812 O O . GLU A 1 102 ? -10.209 -3.991 20.496 1.00 96.50 102 GLU A O 1
ATOM 817 N N . VAL A 1 103 ? -12.431 -4.088 20.206 1.00 97.06 103 VAL A N 1
ATOM 818 C CA . VAL A 1 103 ? -12.743 -3.100 21.250 1.00 97.06 103 VAL A CA 1
ATOM 819 C C . VAL A 1 103 ? -12.380 -3.616 22.649 1.00 97.06 103 VAL A C 1
ATOM 821 O O . VAL A 1 103 ? -11.829 -2.861 23.452 1.00 97.06 103 VAL A O 1
ATOM 824 N N . VAL A 1 104 ? -12.634 -4.893 22.952 1.00 95.56 104 VAL A N 1
ATOM 825 C CA . VAL A 1 104 ? -12.224 -5.521 24.223 1.00 95.56 104 VAL A CA 1
ATOM 826 C C . VAL A 1 104 ? -10.703 -5.549 24.353 1.00 95.56 104 VAL A C 1
ATOM 828 O O . VAL A 1 104 ? -10.170 -5.162 25.391 1.00 95.56 104 VAL A O 1
ATOM 831 N N . ASN A 1 105 ? -9.993 -5.928 23.290 1.00 94.88 105 ASN A N 1
ATOM 832 C CA . ASN A 1 105 ? -8.532 -5.922 23.272 1.00 94.88 105 ASN A CA 1
ATOM 833 C C . ASN A 1 105 ? -7.977 -4.512 23.498 1.00 94.88 105 ASN A C 1
ATOM 835 O O . ASN A 1 105 ? -7.033 -4.332 24.267 1.00 94.88 105 ASN A O 1
ATOM 839 N N . LEU A 1 106 ? -8.587 -3.490 22.892 1.00 93.75 106 LEU A N 1
ATOM 840 C CA . LEU A 1 106 ? -8.220 -2.099 23.152 1.00 93.75 106 LEU A CA 1
ATOM 841 C C . LEU A 1 106 ? -8.440 -1.700 24.603 1.00 93.75 106 LEU A C 1
ATOM 843 O O . LEU A 1 106 ? -7.566 -1.065 25.180 1.00 93.75 106 LEU A O 1
ATOM 847 N N . LYS A 1 107 ? -9.579 -2.074 25.188 1.00 90.56 107 LYS A N 1
ATOM 848 C CA . LYS A 1 107 ? -9.890 -1.786 26.589 1.00 90.56 107 LYS A CA 1
ATOM 849 C C . LYS A 1 107 ? -8.835 -2.369 27.526 1.00 90.56 107 LYS A C 1
ATOM 851 O O . LYS A 1 107 ? -8.295 -1.638 28.350 1.00 90.56 107 LYS A O 1
ATOM 856 N N . ASN A 1 108 ? -8.474 -3.635 27.326 1.00 89.44 108 ASN A N 1
ATOM 857 C CA . ASN A 1 108 ? -7.452 -4.311 28.126 1.00 89.44 108 ASN A CA 1
ATOM 858 C C . ASN A 1 108 ? -6.081 -3.621 28.023 1.00 89.44 108 ASN A C 1
ATOM 860 O O . ASN A 1 108 ? -5.347 -3.592 28.997 1.00 89.44 108 ASN A O 1
ATOM 864 N N . ASN 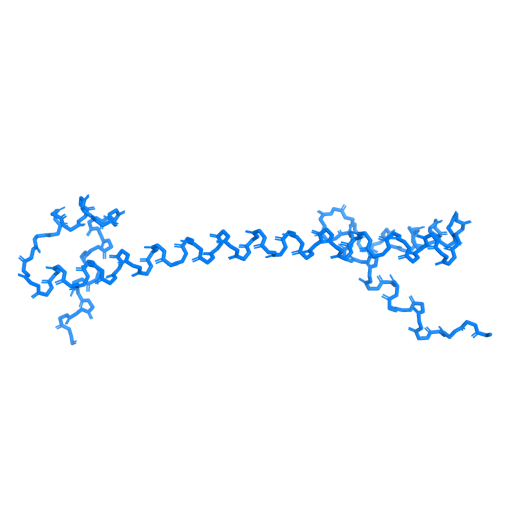A 1 109 ? -5.750 -3.022 26.874 1.00 83.69 109 ASN A N 1
ATOM 865 C CA . ASN A 1 109 ? -4.495 -2.287 26.668 1.00 83.69 109 ASN A CA 1
ATOM 866 C C . ASN A 1 109 ? -4.492 -0.854 27.244 1.00 83.69 109 ASN A C 1
ATOM 868 O O . ASN A 1 109 ? -3.450 -0.204 27.226 1.00 83.69 109 ASN A O 1
ATOM 872 N N . ILE A 1 110 ? -5.636 -0.328 27.700 1.00 76.94 110 ILE A N 1
ATOM 873 C CA . ILE A 1 110 ? -5.751 1.002 28.336 1.00 76.94 110 ILE A CA 1
ATOM 874 C C . ILE A 1 110 ? -5.720 0.889 29.869 1.00 76.94 110 ILE A C 1
ATOM 876 O O . ILE A 1 110 ? -5.386 1.861 30.540 1.00 76.94 110 ILE A O 1
ATOM 880 N N . GLU A 1 111 ? -6.096 -0.267 30.421 1.00 59.72 111 GLU A N 1
ATOM 881 C CA . GLU A 1 111 ? -6.217 -0.508 31.867 1.00 59.72 111 GLU A CA 1
ATOM 882 C C . GLU A 1 111 ? -4.888 -0.924 32.553 1.00 59.72 111 GLU A C 1
ATOM 884 O O . GLU A 1 111 ? -4.908 -1.273 33.734 1.00 59.72 111 GLU A O 1
ATOM 889 N N . TYR A 1 112 ? -3.744 -0.831 31.854 1.00 47.56 112 TYR A N 1
ATOM 890 C CA . TYR A 1 112 ? -2.385 -1.009 32.401 1.00 47.56 112 TYR A CA 1
ATOM 891 C C . TYR A 1 112 ? -1.591 0.300 32.449 1.00 47.56 112 TYR A C 1
ATOM 893 O O . TYR A 1 112 ? -1.648 1.069 31.461 1.00 47.56 112 TYR A O 1
#

Solvent-accessible surface area (backbone atoms only — not comparable to full-atom values): 6476 Å² total; per-residue (Å²): 130,88,56,77,71,61,55,55,58,51,49,58,59,50,54,55,79,35,78,81,84,62,61,81,87,53,52,68,61,50,52,50,50,49,66,72,74,43,53,75,64,54,49,50,52,52,51,52,54,52,56,50,53,50,51,52,52,50,49,53,52,47,54,53,49,51,54,51,51,53,49,52,52,50,29,52,53,51,42,54,54,41,49,75,74,66,55,52,56,69,61,41,22,74,75,43,75,44,51,55,66,58,46,50,55,51,50,63,68,64,78,109

Foldseek 3Di:
DPDPVVVVVLLVLVVVVCVPPDDPVCSVVVSVVCVVPDDPVRSVVVSVVSVVVVVVVVVVVVVVVVVVVVLVVVLLVQLLVCVVVPDDLVVSCVVSVDDSVVSVVSNVVVVD

Secondary structure (DSSP, 8-state):
---HHHHHHHHHHHHHHTTTT--GGGHHHHHHHHHHH--HHHHHHHHHHHHHHHHHHHHHHHHHHHHHHHHHHHHHHHHHHHHHTT--HHHHHHHH---HHHHHHHHHTT--

Organism: NCBI:txid1359175

pLDDT: mean 78.43, std 18.17, range [41.31, 98.06]

Sequence (112 aa):
ILDKEKGYVYLRSFLWYTDTKLLESQQPELEQVLAKYLSEEEKGNIMRTIAAKYIDEGIEIGETKGRAEGRAEAAQVLARNLLKTGFSVEFISENTGLSKEEVVNLKNNIEY

Nearest PDB structures (foldseek):
  2lvs-assembly1_A  TM=8.435E-01  e=8.798E-01  Hyperthermus butylicus DSM 5456
  3g1c-assembly1_A-2  TM=5.124E-01  e=5.355E+00  Lachnospira eligens ATCC 27750
  6fal-assembly1_A  TM=4.587E-01  e=3.513E+00  Escherichia coli
  3frw-assembly2_D  TM=5.278E-01  e=7.684E+00  Blautia obeum ATCC 29174
  6fal-assembly1_B  TM=4.176E-01  e=4.470E+00  Escherichia coli

Mean predicted aligned error: 10.44 Å

Radius of gyration: 25.47 Å; Cα contacts (8 Å, |Δi|>4): 39; chains: 1; bounding box: 54×26×65 Å